Protein AF-A0A7Z7NB64-F1 (afdb_monomer_lite)

Secondary structure (DSSP, 8-state):
--HHHHHHHHHHHHHHHHHHHHHHHTT----------HHHHHHHHHHHHHTPEEEES-THHHHHHHH-TT-EEEE--PPP-

Foldseek 3Di:
DDPVVVVVVVVVVVVVVVVVVVVVVPDDPDPDLPPQPPVSVVVQVVCLVVVHEAEDQDCNLVVCVVVPVSYHYDYDDDDDD

Organism: NCBI:txid627089

Structure (mmCIF, N/CA/C/O backbone):
data_AF-A0A7Z7NB64-F1
#
_entry.id   AF-A0A7Z7NB64-F1
#
loop_
_atom_site.group_PDB
_atom_site.id
_atom_site.type_symbol
_atom_site.label_atom_id
_atom_site.label_alt_id
_atom_site.label_comp_id
_atom_site.label_asym_id
_atom_site.label_entity_id
_atom_site.label_seq_id
_atom_site.pdbx_PDB_ins_code
_atom_site.Cartn_x
_atom_site.Cartn_y
_atom_site.Cartn_z
_atom_site.occupancy
_atom_site.B_iso_or_equiv
_atom_site.auth_seq_id
_atom_site.auth_comp_id
_atom_site.auth_asym_id
_atom_site.auth_atom_id
_atom_site.pdbx_PDB_model_num
ATOM 1 N N . MET A 1 1 ? 8.991 33.754 19.077 1.00 55.06 1 MET A N 1
ATOM 2 C CA . MET A 1 1 ? 9.779 32.839 18.226 1.00 55.06 1 MET A CA 1
ATOM 3 C C . MET A 1 1 ? 9.546 33.277 16.791 1.00 55.06 1 MET A C 1
ATOM 5 O O . MET A 1 1 ? 8.382 33.389 16.426 1.00 55.06 1 MET A O 1
ATOM 9 N N . ASN A 1 2 ? 10.586 33.675 16.056 1.00 61.22 2 ASN A N 1
ATOM 10 C CA . ASN A 1 2 ? 10.444 34.226 14.701 1.00 61.22 2 ASN A CA 1
ATOM 11 C C . ASN A 1 2 ? 10.659 33.126 13.641 1.00 61.22 2 ASN A C 1
ATOM 13 O O . ASN A 1 2 ? 11.103 32.023 13.963 1.00 61.22 2 ASN A O 1
ATOM 17 N N . ASN A 1 3 ? 10.289 33.417 12.393 1.00 60.31 3 ASN A N 1
ATOM 18 C CA . ASN A 1 3 ? 10.294 32.435 11.303 1.00 60.31 3 ASN A CA 1
ATOM 19 C C . ASN A 1 3 ? 11.703 31.928 10.966 1.00 60.31 3 ASN A C 1
ATOM 21 O O . ASN A 1 3 ? 11.854 30.765 10.613 1.00 60.31 3 ASN A O 1
ATOM 25 N N . GLU A 1 4 ? 12.722 32.771 11.132 1.00 65.88 4 GLU A N 1
ATOM 26 C CA . GLU A 1 4 ? 14.125 32.399 10.917 1.00 65.88 4 GLU A CA 1
ATOM 27 C C . GLU A 1 4 ? 14.555 31.293 11.892 1.00 65.88 4 GLU A C 1
ATOM 29 O O . GLU A 1 4 ? 15.051 30.260 11.457 1.00 65.88 4 GLU A O 1
ATOM 34 N N . THR A 1 5 ? 14.208 31.406 13.184 1.00 69.50 5 THR A N 1
ATOM 35 C CA . THR A 1 5 ? 14.511 30.347 14.167 1.00 69.50 5 THR A CA 1
ATOM 36 C C . THR A 1 5 ? 13.802 29.021 13.855 1.00 69.50 5 THR A C 1
ATOM 38 O O . THR A 1 5 ? 14.305 27.962 14.212 1.00 69.50 5 THR A O 1
ATOM 41 N N . GLN A 1 6 ? 12.632 29.035 13.204 1.00 56.81 6 GLN A N 1
ATOM 42 C CA . GLN A 1 6 ? 11.931 27.794 12.838 1.00 56.81 6 GLN A CA 1
ATOM 43 C C . GLN A 1 6 ? 12.585 27.076 11.653 1.00 56.81 6 GLN A C 1
ATOM 45 O O . GLN A 1 6 ? 12.620 25.847 11.640 1.00 56.81 6 GLN A O 1
ATOM 50 N N . ILE A 1 7 ? 13.102 27.832 10.681 1.00 63.09 7 ILE A N 1
ATOM 51 C CA . ILE A 1 7 ? 13.807 27.285 9.516 1.00 63.09 7 ILE A CA 1
ATOM 52 C C . ILE A 1 7 ? 15.131 26.658 9.963 1.00 63.09 7 ILE A C 1
ATOM 54 O O . ILE A 1 7 ? 15.397 25.508 9.624 1.00 63.09 7 ILE A O 1
ATOM 58 N N . ASP A 1 8 ? 15.879 27.342 10.831 1.00 73.50 8 ASP A N 1
ATOM 59 C CA . ASP A 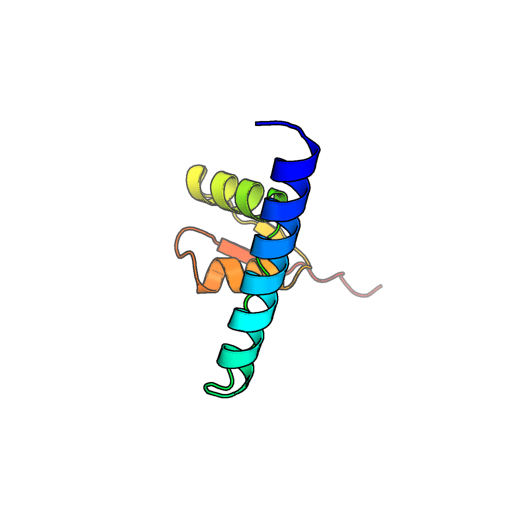1 8 ? 17.146 26.829 11.365 1.00 73.50 8 ASP A CA 1
ATOM 60 C C . ASP A 1 8 ? 16.955 25.516 12.147 1.00 73.50 8 ASP A C 1
ATOM 62 O O . ASP A 1 8 ? 17.738 24.576 12.015 1.00 73.50 8 ASP A O 1
ATOM 66 N N . LEU A 1 9 ? 15.869 25.407 12.925 1.00 67.12 9 LEU A N 1
ATOM 67 C CA . LEU A 1 9 ? 15.531 24.181 13.657 1.00 67.12 9 LEU A CA 1
ATOM 68 C C . LEU A 1 9 ? 15.122 23.030 12.728 1.00 67.12 9 LEU A C 1
ATOM 70 O O . LEU A 1 9 ? 15.415 21.869 13.030 1.00 67.12 9 LEU A O 1
ATOM 74 N N . ALA A 1 10 ? 14.443 23.333 11.619 1.00 59.88 10 ALA A N 1
ATOM 75 C CA . ALA A 1 10 ? 14.054 22.340 10.624 1.00 59.88 10 ALA A CA 1
ATOM 76 C C . ALA A 1 10 ? 15.275 21.813 9.859 1.00 59.88 10 ALA A C 1
ATOM 78 O O . ALA A 1 10 ? 15.413 20.598 9.707 1.00 59.88 10 ALA A O 1
ATOM 79 N N . ASP A 1 11 ? 16.193 22.694 9.462 1.00 74.62 11 ASP A N 1
ATOM 80 C CA . ASP A 1 11 ? 17.440 22.315 8.793 1.00 74.62 11 ASP A CA 1
ATOM 81 C C . ASP A 1 11 ? 18.347 21.497 9.719 1.00 74.62 11 ASP A C 1
ATOM 83 O O . ASP A 1 11 ? 18.917 20.483 9.305 1.00 74.62 11 ASP A O 1
ATOM 87 N N . GLU A 1 12 ? 18.416 21.855 11.003 1.00 79.12 12 GLU A N 1
ATOM 88 C CA . GLU A 1 12 ? 19.167 21.095 12.000 1.00 79.12 12 GLU A CA 1
ATOM 89 C C . GLU A 1 12 ? 18.529 19.721 12.277 1.00 79.12 12 GLU A C 1
ATOM 91 O O . GLU A 1 12 ? 19.228 18.715 12.417 1.00 79.12 12 GLU A O 1
ATOM 96 N N . ALA A 1 13 ? 17.195 19.633 12.309 1.00 64.12 13 ALA A N 1
ATOM 97 C CA . ALA A 1 13 ? 16.485 18.358 12.410 1.00 64.12 13 ALA A CA 1
ATOM 98 C C . ALA A 1 13 ? 16.716 17.473 11.173 1.00 64.12 13 ALA A C 1
ATOM 100 O O . ALA A 1 13 ? 16.934 16.267 11.315 1.00 64.12 13 ALA A O 1
ATOM 101 N N . LEU A 1 14 ? 16.744 18.064 9.975 1.00 66.25 14 LEU A N 1
ATOM 102 C CA . LEU A 1 14 ? 17.025 17.354 8.729 1.00 66.25 14 LEU A CA 1
ATOM 103 C C . LEU A 1 14 ? 18.477 16.854 8.684 1.00 66.25 14 LEU A C 1
ATOM 105 O O . LEU A 1 14 ? 18.733 15.720 8.279 1.00 66.25 14 LEU A O 1
ATOM 109 N N . ALA A 1 15 ? 19.428 17.672 9.143 1.00 69.44 15 ALA A N 1
ATOM 110 C CA . ALA A 1 15 ? 20.834 17.299 9.255 1.00 69.44 15 ALA A CA 1
ATOM 111 C C . ALA A 1 15 ? 21.038 16.157 10.261 1.00 69.44 15 ALA A C 1
ATOM 113 O O . ALA A 1 15 ? 21.722 15.185 9.944 1.00 69.44 15 ALA A O 1
ATOM 114 N N . ARG A 1 16 ? 20.372 16.212 11.425 1.00 72.06 16 ARG A N 1
ATOM 115 C CA . ARG A 1 16 ? 20.375 15.118 12.413 1.00 72.06 16 ARG A CA 1
ATOM 116 C C . ARG A 1 16 ? 19.788 13.830 11.842 1.00 72.06 16 ARG A C 1
ATOM 118 O O . ARG A 1 16 ? 20.383 12.772 12.014 1.00 72.06 16 ARG A O 1
ATOM 125 N N . SER A 1 17 ? 18.677 13.917 11.108 1.00 51.81 17 SER A N 1
ATOM 126 C CA . SER A 1 17 ? 18.074 12.753 10.451 1.00 51.81 17 SER A CA 1
ATOM 127 C C . SER A 1 17 ? 18.998 12.135 9.398 1.00 51.81 17 SER A C 1
ATOM 129 O O . SER A 1 17 ? 19.030 10.914 9.265 1.00 51.81 17 SER A O 1
ATOM 131 N N . ARG A 1 18 ? 19.754 12.956 8.654 1.00 62.09 18 ARG A N 1
ATOM 132 C CA . ARG A 1 18 ? 20.736 12.487 7.662 1.00 62.09 18 ARG A CA 1
ATOM 133 C C . ARG A 1 18 ? 21.963 11.851 8.302 1.00 62.09 18 ARG A C 1
ATOM 135 O O . ARG A 1 18 ? 22.466 10.874 7.766 1.00 62.09 18 ARG A O 1
ATOM 142 N N . GLU A 1 19 ? 22.449 12.393 9.413 1.00 66.06 19 GLU A N 1
ATOM 143 C CA . GLU A 1 19 ? 23.603 11.830 10.119 1.00 66.06 19 GLU A CA 1
ATOM 144 C C . GLU A 1 19 ? 23.244 10.503 10.784 1.00 66.06 19 GLU A C 1
ATOM 146 O O . GLU A 1 19 ? 23.938 9.510 10.596 1.00 66.06 19 GLU A O 1
ATOM 151 N N . GLN A 1 20 ? 22.085 10.443 11.443 1.00 60.50 20 G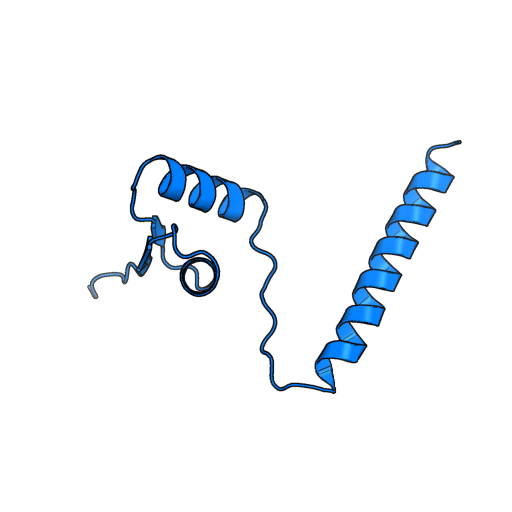LN A N 1
ATOM 152 C CA . GLN A 1 20 ? 21.590 9.213 12.049 1.00 60.50 20 GLN A CA 1
ATOM 153 C C . GLN A 1 20 ? 21.339 8.122 10.998 1.00 60.50 20 GLN A C 1
ATOM 155 O O . GLN A 1 20 ? 21.529 6.947 11.289 1.00 60.50 20 GLN A O 1
ATOM 160 N N . ALA A 1 21 ? 20.986 8.495 9.760 1.00 54.81 21 ALA A N 1
ATOM 161 C CA . ALA A 1 21 ? 20.886 7.557 8.647 1.00 54.81 21 ALA A CA 1
ATOM 162 C C . ALA A 1 21 ? 22.238 6.945 8.232 1.00 54.81 21 ALA A C 1
ATOM 164 O O . ALA A 1 21 ? 22.273 5.801 7.800 1.00 54.81 21 ALA A O 1
ATOM 165 N N . LYS A 1 22 ? 23.371 7.626 8.418 1.00 58.00 22 LYS A N 1
ATOM 166 C CA . LYS A 1 22 ? 24.685 7.050 8.076 1.00 58.00 22 LYS A CA 1
ATOM 167 C C . LYS A 1 22 ? 25.104 5.937 9.036 1.00 58.00 22 LYS A C 1
ATOM 169 O O . LYS A 1 22 ? 25.702 4.956 8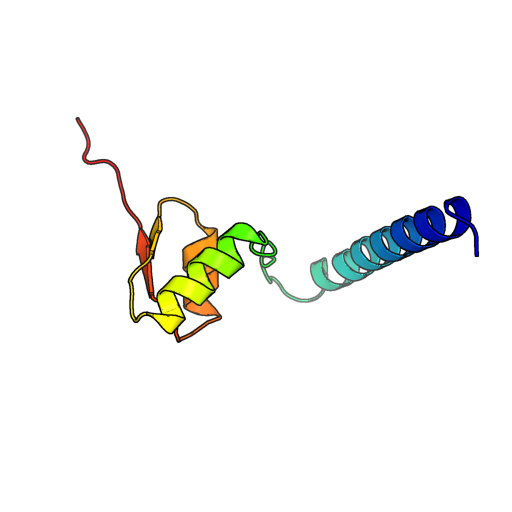.605 1.00 58.00 22 LYS A O 1
ATOM 174 N N . ASP A 1 23 ? 24.732 6.037 10.312 1.00 56.19 23 ASP A N 1
ATOM 175 C CA . ASP A 1 23 ? 25.052 5.018 11.324 1.00 56.19 23 ASP A CA 1
ATOM 176 C C . ASP A 1 23 ? 24.364 3.670 11.043 1.00 56.19 23 ASP A C 1
ATOM 178 O O . ASP A 1 23 ? 24.889 2.601 11.365 1.00 56.19 23 ASP A O 1
ATOM 182 N N . TYR A 1 24 ? 23.212 3.700 10.372 1.00 46.78 24 TYR A N 1
ATOM 183 C CA . TYR A 1 24 ? 22.477 2.508 9.947 1.00 46.78 24 TYR A CA 1
ATOM 184 C C . TYR A 1 24 ? 23.027 1.881 8.650 1.00 46.78 24 TYR A C 1
ATOM 186 O O . TYR A 1 24 ? 22.739 0.713 8.391 1.00 46.78 24 TYR A O 1
ATOM 194 N N . GLU A 1 25 ? 23.849 2.587 7.859 1.00 47.75 25 GLU A N 1
ATOM 195 C CA . GLU A 1 25 ? 24.516 2.005 6.678 1.00 47.75 25 GLU A CA 1
ATOM 196 C C . GLU A 1 25 ? 25.634 1.018 7.057 1.00 47.75 25 GLU A C 1
ATOM 198 O O . GLU A 1 25 ? 25.981 0.136 6.272 1.00 47.75 25 GLU A O 1
ATOM 203 N N . GLY A 1 26 ? 26.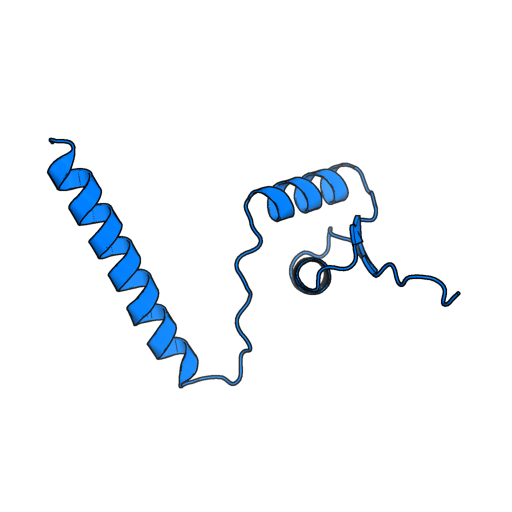190 1.136 8.269 1.00 44.53 26 GLY A N 1
ATOM 204 C CA . GLY A 1 26 ? 27.346 0.349 8.701 1.00 44.53 26 GLY A CA 1
ATOM 205 C C . GLY A 1 26 ? 27.034 -0.987 9.380 1.00 44.53 26 GLY A C 1
ATOM 206 O O . GLY A 1 26 ? 27.924 -1.833 9.452 1.00 44.53 26 GLY A O 1
ATOM 207 N N . TRP A 1 27 ? 25.818 -1.199 9.904 1.00 42.16 27 TRP A N 1
ATOM 208 C CA . TRP A 1 27 ? 25.588 -2.282 10.877 1.00 42.16 27 TRP A CA 1
ATOM 209 C C . TRP A 1 27 ? 24.652 -3.413 10.449 1.00 42.16 27 TRP A C 1
ATOM 211 O O . TRP A 1 27 ? 24.676 -4.471 11.070 1.00 42.16 27 TRP A O 1
ATOM 221 N N . LEU A 1 28 ? 23.886 -3.272 9.367 1.00 39.03 28 LEU A N 1
ATOM 222 C CA . LEU A 1 28 ? 23.074 -4.351 8.797 1.00 39.03 28 LEU A CA 1
ATOM 223 C C . LEU A 1 28 ? 22.918 -4.090 7.297 1.00 39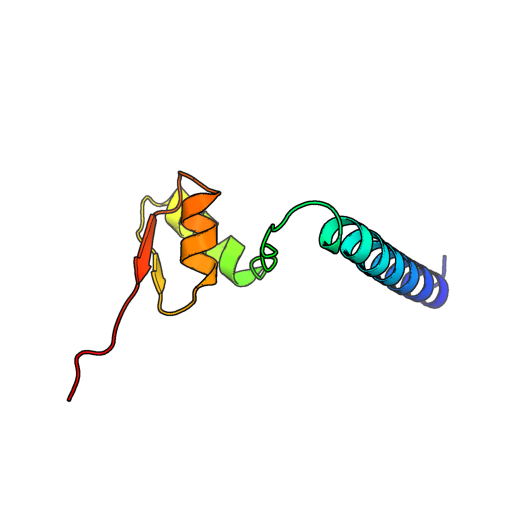.03 28 LEU A C 1
ATOM 225 O O . LEU A 1 28 ? 22.658 -2.960 6.910 1.00 39.03 28 LEU A O 1
ATOM 229 N N . GLY A 1 29 ? 23.014 -5.120 6.450 1.00 40.88 29 GLY A N 1
ATOM 230 C CA . GLY A 1 29 ? 22.716 -5.066 5.007 1.00 40.88 29 GLY A CA 1
ATOM 231 C C . GLY A 1 29 ? 21.239 -4.782 4.675 1.00 40.88 29 GLY A C 1
ATOM 232 O O . GLY A 1 29 ? 20.665 -5.398 3.778 1.00 40.88 29 GLY A O 1
ATOM 233 N N . ALA A 1 30 ? 20.610 -3.877 5.423 1.00 42.16 30 ALA A N 1
ATOM 234 C CA . ALA A 1 30 ? 19.246 -3.412 5.314 1.00 42.16 30 ALA A CA 1
ATOM 235 C C . ALA A 1 30 ? 19.189 -2.275 4.290 1.00 42.16 30 ALA A C 1
ATOM 237 O O . ALA A 1 30 ? 19.298 -1.092 4.594 1.00 42.16 30 ALA A O 1
ATOM 238 N N . ARG A 1 31 ? 19.019 -2.694 3.039 1.00 39.06 31 ARG A N 1
ATOM 239 C CA . ARG A 1 31 ? 18.388 -1.947 1.950 1.00 39.06 31 ARG A CA 1
ATOM 240 C C . ARG A 1 31 ? 17.251 -1.084 2.509 1.00 39.06 31 ARG A C 1
ATOM 242 O O . ARG A 1 31 ? 16.212 -1.607 2.906 1.00 39.06 31 ARG A O 1
ATOM 249 N N . TRP A 1 32 ? 17.509 0.214 2.597 1.00 39.75 32 TRP A N 1
ATOM 250 C CA . TRP A 1 32 ? 16.619 1.192 3.199 1.00 39.75 32 TRP A CA 1
ATOM 251 C C . TRP A 1 32 ? 15.217 1.128 2.610 1.00 39.75 32 TRP A C 1
ATOM 253 O O . TRP A 1 32 ? 15.028 1.117 1.395 1.00 39.75 32 TRP A O 1
ATOM 263 N N . CYS A 1 33 ? 14.252 1.114 3.524 1.00 44.03 33 CYS A N 1
ATOM 264 C CA . CYS A 1 33 ? 12.883 1.512 3.280 1.00 44.03 33 CYS A CA 1
ATOM 265 C C . CYS A 1 33 ? 12.912 2.946 2.746 1.00 44.03 33 CYS A C 1
ATOM 267 O O . CYS A 1 33 ? 13.300 3.863 3.473 1.00 44.03 33 CYS A O 1
ATOM 269 N N . VAL A 1 34 ? 12.570 3.138 1.472 1.00 49.34 34 VAL A N 1
ATOM 270 C CA . VAL A 1 34 ? 12.234 4.475 0.984 1.00 49.34 34 VAL A CA 1
ATOM 271 C C . VAL A 1 34 ? 11.006 4.881 1.797 1.00 49.34 34 VAL A C 1
ATOM 273 O O . VAL A 1 34 ? 10.067 4.083 1.879 1.00 49.34 34 VAL A O 1
ATOM 276 N N . PRO A 1 35 ? 11.001 6.032 2.494 1.00 64.44 35 PRO A N 1
ATOM 277 C CA . PRO A 1 35 ? 9.795 6.451 3.179 1.00 64.44 35 PRO A CA 1
ATOM 278 C C . PRO A 1 35 ? 8.725 6.603 2.103 1.00 64.44 35 PRO A C 1
ATOM 280 O O . PRO A 1 35 ? 8.859 7.467 1.236 1.00 64.44 35 PRO A O 1
ATOM 283 N N . LEU A 1 36 ? 7.707 5.737 2.150 1.00 69.44 36 LEU A N 1
ATOM 284 C CA . LEU A 1 36 ? 6.501 5.870 1.338 1.00 69.44 36 LEU A CA 1
ATOM 285 C C . LEU A 1 36 ? 6.111 7.344 1.339 1.00 69.44 36 LEU A C 1
ATOM 287 O O . LEU A 1 36 ? 6.051 7.969 2.410 1.00 69.44 36 LEU A O 1
ATOM 291 N N . SER A 1 37 ? 5.885 7.918 0.158 1.00 82.25 37 SER A N 1
ATOM 292 C CA . SER A 1 37 ? 5.441 9.302 0.114 1.00 82.25 37 SER A CA 1
ATOM 293 C C . SER A 1 37 ? 4.121 9.428 0.884 1.00 82.25 37 SER A C 1
ATOM 295 O O . SER A 1 37 ? 3.382 8.458 1.079 1.00 82.25 37 SER A O 1
ATOM 297 N N . VAL A 1 38 ? 3.774 10.644 1.310 1.00 84.06 38 VAL A N 1
ATOM 298 C CA . VAL A 1 38 ? 2.471 10.890 1.956 1.00 84.06 38 VAL A CA 1
ATOM 299 C C . VAL A 1 38 ? 1.313 10.403 1.073 1.00 84.06 38 VAL A C 1
ATOM 301 O O . VAL A 1 38 ? 0.301 9.932 1.589 1.00 84.06 38 VAL A O 1
ATOM 304 N N . VAL A 1 39 ? 1.468 10.475 -0.251 1.00 89.06 39 VAL A N 1
ATOM 305 C CA . VAL A 1 39 ? 0.471 9.987 -1.208 1.00 89.06 39 VAL A CA 1
ATOM 306 C C . VAL A 1 39 ? 0.383 8.460 -1.178 1.00 89.06 39 VAL A C 1
ATOM 308 O O . VAL A 1 39 ? -0.723 7.931 -1.092 1.00 89.06 39 VAL A O 1
ATOM 311 N N . ASP A 1 40 ? 1.513 7.754 -1.157 1.00 89.25 40 ASP A N 1
ATOM 312 C CA . ASP A 1 40 ? 1.526 6.285 -1.108 1.00 89.25 40 ASP A CA 1
ATOM 313 C C . ASP A 1 40 ? 0.923 5.758 0.195 1.00 89.25 40 ASP A C 1
ATOM 315 O O . ASP A 1 40 ? 0.153 4.795 0.183 1.00 89.25 40 ASP A O 1
ATOM 319 N N . LEU A 1 41 ? 1.182 6.438 1.317 1.00 86.75 41 LEU A N 1
ATOM 320 C CA . LEU A 1 41 ? 0.554 6.128 2.604 1.00 86.75 41 LEU A CA 1
ATOM 321 C C . LEU A 1 41 ? -0.969 6.305 2.558 1.00 86.75 41 LEU A C 1
ATOM 323 O O . LEU A 1 41 ? -1.702 5.464 3.077 1.00 86.75 41 LEU A O 1
ATOM 327 N N . LEU A 1 42 ? -1.462 7.375 1.927 1.00 91.31 42 LEU A N 1
ATOM 328 C CA . LEU A 1 42 ? -2.900 7.617 1.780 1.00 91.31 42 LEU A CA 1
ATOM 329 C C . LEU A 1 42 ? -3.572 6.574 0.879 1.00 91.31 42 LEU A C 1
ATOM 331 O O . LEU A 1 42 ? -4.679 6.123 1.187 1.00 91.31 42 LEU A O 1
ATOM 335 N N . ILE A 1 43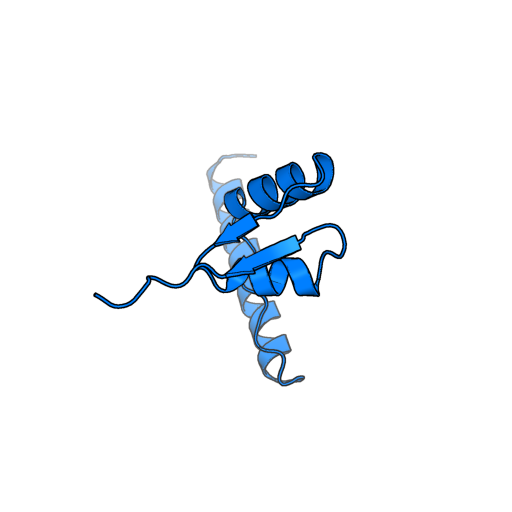 ? -2.908 6.175 -0.207 1.00 93.62 43 ILE A N 1
ATOM 336 C CA . ILE A 1 43 ? -3.382 5.116 -1.104 1.00 93.62 43 ILE A CA 1
ATOM 337 C C . ILE A 1 43 ? -3.454 3.789 -0.345 1.00 93.62 43 ILE A C 1
ATOM 339 O O . ILE A 1 43 ? -4.521 3.174 -0.306 1.00 93.62 43 ILE A O 1
ATOM 343 N N . CYS A 1 44 ? -2.368 3.393 0.326 1.00 92.75 44 CYS A N 1
ATOM 344 C CA . CYS A 1 44 ? -2.306 2.160 1.113 1.00 92.75 44 CYS A CA 1
ATOM 345 C C . CYS A 1 44 ? -3.359 2.141 2.228 1.00 92.75 44 CYS A C 1
ATOM 347 O O . CYS A 1 44 ? -4.105 1.173 2.355 1.00 92.75 44 CYS A O 1
ATOM 349 N N . GLY A 1 45 ? -3.479 3.230 2.995 1.00 90.44 45 GLY A N 1
ATOM 350 C CA . GLY A 1 45 ? -4.460 3.341 4.075 1.00 90.44 45 GLY A CA 1
ATOM 351 C C . GLY A 1 45 ? -5.902 3.268 3.572 1.00 90.44 45 GLY A C 1
ATOM 352 O O . GLY A 1 45 ? -6.742 2.612 4.184 1.00 90.44 45 GLY A O 1
ATOM 353 N N . THR A 1 46 ? -6.193 3.886 2.424 1.00 95.25 46 THR A N 1
ATOM 354 C CA . THR A 1 46 ? -7.520 3.804 1.798 1.00 95.25 46 THR A CA 1
ATOM 355 C C . THR A 1 46 ? -7.818 2.391 1.308 1.00 95.25 46 THR A C 1
ATOM 357 O O . THR A 1 46 ? -8.927 1.900 1.519 1.00 95.25 46 THR A O 1
ATOM 360 N N . ALA A 1 47 ? -6.845 1.734 0.672 1.00 95.94 47 ALA A N 1
ATOM 361 C CA . ALA A 1 47 ? -6.998 0.375 0.172 1.00 95.94 47 ALA A CA 1
ATOM 362 C C . ALA A 1 47 ? -7.244 -0.615 1.318 1.00 95.94 47 ALA A C 1
ATOM 364 O O . ALA A 1 47 ? -8.246 -1.328 1.291 1.00 95.94 47 ALA A O 1
ATOM 365 N N . ALA A 1 48 ? -6.421 -0.562 2.368 1.00 94.62 48 ALA A N 1
ATOM 366 C CA . ALA A 1 48 ? -6.575 -1.378 3.570 1.00 94.62 48 ALA A CA 1
ATOM 367 C C . ALA A 1 48 ? -7.942 -1.154 4.242 1.00 94.62 48 ALA A C 1
ATOM 369 O O . ALA A 1 48 ? -8.689 -2.100 4.483 1.00 94.62 48 ALA A O 1
ATOM 370 N N . ALA A 1 49 ? -8.341 0.107 4.453 1.00 93.88 49 ALA A N 1
ATOM 371 C CA . ALA A 1 49 ? -9.618 0.441 5.091 1.00 93.88 49 ALA A CA 1
ATOM 372 C C . ALA A 1 49 ? -10.857 0.007 4.283 1.00 93.88 49 ALA A C 1
ATOM 374 O O . ALA A 1 49 ? -11.960 -0.063 4.827 1.00 93.88 49 ALA A O 1
ATOM 375 N N . ARG A 1 50 ? -10.705 -0.239 2.977 1.00 95.94 50 ARG A N 1
ATOM 376 C CA . ARG A 1 50 ? -11.793 -0.619 2.064 1.00 95.94 50 ARG A CA 1
ATOM 377 C C . ARG A 1 50 ? -11.685 -2.062 1.561 1.00 95.94 50 ARG A C 1
ATOM 379 O O . ARG A 1 50 ? -12.551 -2.470 0.791 1.00 95.94 50 ARG A O 1
ATOM 386 N N . GLY A 1 51 ? -10.666 -2.818 1.977 1.00 94.38 51 GLY A N 1
ATOM 387 C CA . GLY A 1 51 ? -10.405 -4.172 1.482 1.00 94.38 51 GLY A CA 1
ATOM 388 C C . GLY A 1 51 ? -10.119 -4.221 -0.024 1.00 94.38 51 GLY A C 1
ATOM 389 O O . GLY A 1 51 ? -10.616 -5.108 -0.714 1.00 94.38 51 GLY A O 1
ATOM 390 N N . LEU A 1 52 ? -9.387 -3.234 -0.549 1.00 96.81 52 LEU A N 1
ATOM 391 C CA . LEU A 1 52 ? -9.028 -3.126 -1.967 1.00 96.81 52 LEU A CA 1
ATOM 392 C C . LEU A 1 52 ? -7.589 -3.593 -2.216 1.00 96.81 52 LEU A C 1
ATOM 394 O O . LEU A 1 52 ? -6.750 -3.557 -1.321 1.00 96.81 52 LEU A O 1
ATOM 398 N N . VAL A 1 53 ? -7.301 -3.960 -3.467 1.00 97.06 53 VAL A N 1
ATOM 399 C CA . VAL A 1 53 ? -5.948 -4.287 -3.944 1.00 97.06 53 VAL A CA 1
ATOM 400 C C . VAL A 1 53 ? -5.359 -3.079 -4.666 1.00 97.06 53 VAL A C 1
ATOM 402 O O . VAL A 1 53 ? -6.018 -2.494 -5.530 1.00 97.06 53 VAL A O 1
ATOM 405 N N . VAL A 1 54 ? -4.115 -2.721 -4.345 1.00 95.69 54 VAL A N 1
ATOM 406 C CA . VAL A 1 54 ? -3.384 -1.671 -5.064 1.00 95.69 54 VAL A CA 1
ATOM 407 C C . VAL A 1 54 ? -2.727 -2.272 -6.302 1.00 95.69 54 VAL A C 1
ATOM 409 O O . VAL A 1 54 ? -1.858 -3.130 -6.194 1.00 95.69 54 VAL A O 1
ATOM 412 N N . LEU A 1 55 ? -3.130 -1.812 -7.485 1.00 96.50 55 LEU A N 1
ATOM 413 C CA . LEU A 1 55 ? -2.450 -2.129 -8.740 1.00 96.50 55 LEU A CA 1
ATOM 414 C C . LEU A 1 55 ? -1.352 -1.093 -8.989 1.00 96.50 55 LEU A C 1
ATOM 416 O O . LEU A 1 55 ? -1.650 0.099 -9.028 1.00 96.50 55 LEU A O 1
ATOM 420 N N . HIS A 1 56 ? -0.106 -1.529 -9.161 1.00 92.31 56 HIS A N 1
ATOM 421 C CA . HIS A 1 56 ? 1.039 -0.614 -9.235 1.00 92.31 56 HIS A CA 1
ATOM 422 C C . HIS A 1 56 ? 2.149 -1.123 -10.162 1.00 92.31 56 HIS A C 1
ATOM 424 O O . HIS A 1 56 ? 2.250 -2.313 -10.431 1.00 92.31 56 HIS A O 1
ATOM 430 N N . ASP A 1 57 ? 3.037 -0.243 -10.611 1.00 91.25 57 ASP A N 1
ATOM 431 C CA . ASP A 1 57 ? 4.338 -0.594 -11.197 1.00 91.25 57 ASP A CA 1
ATOM 432 C C . ASP A 1 57 ? 5.524 -0.104 -10.339 1.00 91.25 57 ASP A C 1
ATOM 434 O O . ASP A 1 57 ? 6.680 -0.424 -10.630 1.00 91.25 57 ASP A O 1
ATOM 438 N N . ASP A 1 58 ? 5.245 0.581 -9.228 1.00 88.62 58 ASP A N 1
ATOM 439 C CA . ASP A 1 58 ? 6.237 1.107 -8.288 1.00 88.62 58 ASP A CA 1
ATOM 440 C C . ASP A 1 58 ? 6.678 0.050 -7.255 1.00 88.62 58 ASP A C 1
ATOM 442 O O . ASP A 1 58 ? 5.859 -0.693 -6.722 1.00 88.62 58 ASP A O 1
ATOM 446 N N . ALA A 1 59 ? 7.975 -0.058 -6.968 1.00 85.88 59 ALA A N 1
ATOM 447 C CA . ALA A 1 59 ? 8.506 -1.030 -6.009 1.00 85.88 59 ALA A CA 1
ATOM 448 C C . ALA A 1 59 ? 8.134 -0.719 -4.547 1.00 85.88 59 ALA A C 1
ATOM 450 O O . ALA A 1 59 ? 8.170 -1.626 -3.708 1.00 85.88 59 ALA A O 1
ATOM 451 N N . ASP A 1 60 ? 7.742 0.518 -4.243 1.00 86.94 60 ASP A N 1
ATOM 452 C CA . ASP A 1 60 ? 7.409 0.928 -2.880 1.00 86.94 60 ASP A CA 1
ATOM 453 C C . ASP A 1 60 ? 6.146 0.226 -2.346 1.00 86.94 60 ASP A C 1
ATOM 455 O O . ASP A 1 60 ? 6.074 -0.101 -1.160 1.00 86.94 60 ASP A O 1
ATOM 459 N N . TYR A 1 61 ? 5.195 -0.144 -3.210 1.00 88.62 61 TYR A N 1
ATOM 460 C CA . TYR A 1 61 ? 4.002 -0.901 -2.797 1.00 88.62 61 TYR A CA 1
ATOM 461 C C . TYR A 1 61 ? 4.300 -2.357 -2.417 1.00 88.62 61 TYR A C 1
ATOM 463 O O . TYR A 1 61 ? 3.639 -2.903 -1.536 1.00 88.62 61 TYR A O 1
ATOM 471 N N . GLU A 1 62 ? 5.337 -2.976 -2.990 1.00 89.69 62 GLU A N 1
ATOM 472 C CA . GLU A 1 62 ? 5.794 -4.302 -2.537 1.00 89.69 62 GLU A CA 1
ATOM 473 C C . GLU A 1 62 ? 6.416 -4.218 -1.143 1.00 89.69 62 GLU A C 1
ATOM 475 O O . GLU A 1 62 ? 6.357 -5.155 -0.349 1.00 89.69 62 GLU A O 1
ATOM 480 N N . LEU A 1 63 ? 7.071 -3.096 -0.843 1.00 86.56 63 LEU A N 1
ATOM 481 C CA . LEU A 1 63 ? 7.601 -2.843 0.485 1.00 86.56 63 LEU A CA 1
ATOM 482 C C . LEU A 1 63 ? 6.466 -2.577 1.481 1.00 86.56 63 LEU A C 1
ATOM 484 O O . LEU A 1 63 ? 6.500 -3.123 2.583 1.00 86.56 63 LEU A O 1
ATOM 488 N N . ALA A 1 64 ? 5.454 -1.806 1.077 1.00 85.94 64 ALA A N 1
ATOM 489 C CA . ALA A 1 64 ? 4.254 -1.574 1.871 1.00 85.94 64 ALA A CA 1
ATOM 490 C C . ALA A 1 64 ? 3.549 -2.893 2.221 1.00 85.94 64 ALA A C 1
ATOM 492 O O . ALA A 1 64 ? 3.281 -3.125 3.394 1.00 85.94 64 ALA A O 1
ATOM 493 N N . GLU A 1 65 ? 3.342 -3.790 1.252 1.00 90.00 65 GLU A N 1
ATOM 494 C CA . GLU A 1 65 ? 2.756 -5.121 1.481 1.00 90.00 65 GLU A CA 1
ATOM 495 C C . GLU A 1 65 ? 3.592 -5.965 2.461 1.00 90.00 65 GLU A C 1
ATOM 497 O O . GLU A 1 65 ? 3.052 -6.611 3.359 1.00 90.00 65 GLU A O 1
ATOM 502 N N . ARG A 1 66 ? 4.929 -5.920 2.363 1.00 88.12 66 ARG A N 1
ATOM 503 C CA . ARG A 1 66 ? 5.814 -6.659 3.284 1.00 88.12 66 ARG A CA 1
ATOM 504 C C . ARG A 1 66 ? 5.745 -6.170 4.733 1.00 88.12 66 ARG A C 1
ATOM 506 O O . ARG A 1 66 ? 5.979 -6.966 5.642 1.00 88.12 66 ARG A O 1
ATOM 513 N N . HIS A 1 67 ? 5.489 -4.881 4.957 1.00 85.75 67 HIS A N 1
ATOM 514 C CA . HIS A 1 67 ? 5.531 -4.271 6.293 1.00 85.75 67 HIS A CA 1
ATOM 515 C C . HIS A 1 67 ? 4.153 -3.920 6.871 1.00 85.75 67 HIS A C 1
ATOM 517 O O . HIS A 1 67 ? 4.048 -3.703 8.078 1.00 85.75 67 HIS A O 1
ATOM 523 N N . CYS A 1 68 ? 3.104 -3.884 6.051 1.00 83.94 68 CYS A N 1
ATOM 524 C CA . CYS A 1 68 ? 1.738 -3.570 6.447 1.00 83.94 68 CYS A CA 1
ATOM 525 C C . CYS A 1 68 ? 0.801 -4.705 5.990 1.00 83.94 68 CYS A C 1
ATOM 527 O O . CYS A 1 68 ? 0.400 -4.727 4.831 1.00 83.94 68 CYS A O 1
ATOM 529 N N . PRO A 1 69 ? 0.438 -5.651 6.878 1.00 84.75 69 PRO A N 1
ATOM 530 C CA . PRO A 1 69 ? -0.276 -6.874 6.495 1.00 84.75 69 PRO A CA 1
ATOM 531 C C . PRO A 1 69 ? -1.700 -6.643 5.967 1.00 84.75 69 PRO A C 1
ATOM 533 O O . PRO A 1 69 ? -2.258 -7.530 5.329 1.00 84.75 69 PRO A O 1
ATOM 536 N N . ASP A 1 70 ? -2.285 -5.470 6.223 1.00 85.56 70 ASP A N 1
ATOM 537 C CA . ASP A 1 70 ? -3.603 -5.087 5.703 1.00 85.56 70 ASP A CA 1
ATOM 538 C C . ASP A 1 70 ? -3.536 -4.513 4.273 1.00 85.56 70 ASP A C 1
ATOM 540 O O . ASP A 1 70 ? -4.569 -4.260 3.650 1.00 85.56 70 ASP A O 1
ATOM 544 N N . VAL A 1 71 ? -2.329 -4.289 3.742 1.00 92.38 71 VAL A N 1
ATOM 545 C CA . VAL A 1 71 ? -2.099 -3.838 2.367 1.00 92.38 71 VAL A CA 1
ATOM 546 C C . VAL A 1 71 ? -1.877 -5.055 1.479 1.00 92.38 71 VAL A C 1
ATOM 548 O O . VAL A 1 71 ? -1.006 -5.874 1.746 1.00 92.38 71 VAL A O 1
ATOM 551 N N . VAL A 1 72 ? -2.635 -5.134 0.386 1.00 95.69 72 VAL A N 1
ATOM 552 C CA . VAL A 1 72 ? -2.439 -6.121 -0.682 1.00 95.69 72 VAL A CA 1
ATOM 553 C C . VAL A 1 72 ? -2.080 -5.370 -1.957 1.00 95.69 72 VAL A C 1
ATOM 555 O O . VAL A 1 72 ? -2.823 -4.474 -2.377 1.00 95.69 72 VAL A O 1
ATOM 558 N N . ALA A 1 73 ? -0.955 -5.722 -2.576 1.00 94.56 73 ALA A N 1
ATOM 559 C CA . ALA A 1 73 ? -0.416 -5.005 -3.725 1.00 94.56 73 ALA A CA 1
ATOM 560 C C . ALA A 1 73 ? -0.098 -5.965 -4.875 1.00 94.56 73 ALA A C 1
ATOM 562 O O . ALA A 1 73 ? 0.557 -6.984 -4.689 1.00 94.56 73 ALA A O 1
ATOM 563 N N . TRP A 1 74 ? -0.551 -5.640 -6.088 1.00 96.31 74 TRP A N 1
ATOM 564 C CA . TRP A 1 74 ? -0.274 -6.423 -7.291 1.00 96.31 74 TRP A CA 1
ATOM 565 C C . TRP A 1 74 ? 0.441 -5.590 -8.344 1.00 96.31 74 TRP A C 1
ATOM 567 O O . TRP A 1 74 ? -0.067 -4.574 -8.830 1.00 96.31 74 TRP A O 1
ATOM 577 N N . ARG A 1 75 ? 1.607 -6.091 -8.757 1.00 94.31 75 ARG A N 1
ATOM 578 C CA . ARG A 1 75 ? 2.394 -5.484 -9.821 1.00 94.31 75 ARG A CA 1
ATOM 579 C C . ARG A 1 75 ? 1.700 -5.650 -11.174 1.00 94.31 75 ARG A C 1
ATOM 581 O O . ARG A 1 75 ? 1.451 -6.765 -11.628 1.00 94.31 75 ARG A O 1
ATOM 588 N N . VAL A 1 76 ? 1.455 -4.535 -11.848 1.00 93.31 76 VAL A N 1
ATOM 589 C CA . VAL A 1 76 ? 1.003 -4.479 -13.236 1.00 93.31 76 VAL A CA 1
ATOM 590 C C . VAL A 1 76 ? 2.226 -4.429 -14.140 1.00 93.31 76 VAL A C 1
ATOM 592 O O . VAL A 1 76 ? 3.068 -3.539 -14.036 1.00 93.31 76 VAL A O 1
ATOM 595 N N . VAL A 1 77 ? 2.310 -5.388 -15.056 1.00 88.94 77 VAL A N 1
ATOM 596 C CA . VAL A 1 77 ? 3.273 -5.385 -16.160 1.00 88.94 77 VAL A CA 1
ATOM 597 C C . VAL A 1 77 ? 2.540 -5.013 -17.441 1.00 88.94 77 VAL A C 1
ATOM 599 O O . VAL A 1 77 ? 1.378 -5.382 -17.628 1.00 88.94 77 VAL A O 1
ATOM 602 N N . ARG A 1 78 ? 3.189 -4.259 -18.332 1.00 83.69 78 ARG A N 1
ATOM 603 C CA . ARG A 1 78 ? 2.628 -4.059 -19.670 1.00 83.69 78 ARG A CA 1
ATOM 604 C C . ARG A 1 78 ? 2.614 -5.408 -20.380 1.00 83.69 78 ARG A C 1
ATOM 606 O O . ARG A 1 78 ? 3.596 -6.137 -20.311 1.00 83.69 78 ARG A O 1
ATOM 613 N N . ALA A 1 79 ? 1.506 -5.731 -21.038 1.00 80.25 79 ALA A N 1
ATOM 614 C CA . ALA A 1 79 ? 1.512 -6.813 -22.008 1.00 80.25 79 ALA A CA 1
ATOM 615 C C . ALA A 1 79 ? 2.402 -6.364 -23.171 1.00 80.25 79 ALA A C 1
ATOM 617 O O . ALA A 1 79 ? 2.187 -5.278 -23.717 1.00 80.25 79 ALA A O 1
ATOM 618 N N . ASP A 1 80 ? 3.423 -7.152 -23.481 1.00 76.69 80 ASP A N 1
ATOM 619 C CA . ASP A 1 80 ? 4.311 -6.903 -24.611 1.00 76.69 80 ASP A CA 1
ATOM 620 C C . ASP A 1 80 ? 3.470 -6.733 -25.892 1.00 76.69 80 ASP A C 1
ATOM 622 O O . ASP A 1 80 ? 2.525 -7.494 -26.125 1.00 76.69 80 ASP A O 1
ATOM 626 N N . GLY A 1 81 ? 3.775 -5.697 -26.679 1.00 53.25 81 GLY A N 1
ATOM 627 C CA . GLY A 1 81 ? 3.214 -5.471 -28.015 1.00 53.25 81 GLY A CA 1
ATOM 628 C C . GLY A 1 81 ? 4.121 -6.030 -29.095 1.00 53.25 81 GLY A C 1
ATOM 629 O O . GLY A 1 81 ? 5.356 -5.923 -28.917 1.00 53.25 81 GLY A O 1
#

pLDDT: mean 75.26, std 18.24, range [39.03, 97.06]

Radius of gyration: 17.81 Å; chains: 1; bounding box: 39×41×46 Å

Sequence (81 aa):
MNNETQIDLADEALARSREQAKDYEGWLGARWCVPLSVVDLLICGTAAARGLVVLHDDADYELAERHCPDVVAWRVVRADG